Protein AF-A0A0P6W2L9-F1 (afdb_monomer_lite)

pLDDT: mean 92.88, std 7.95, range [45.47, 97.19]

Secondary structure (DSSP, 8-state):
-PPPHHHHHHHHHTT-HHHHHHHHHHHHHHHHHHHHHHHS-HHHHHHHHHHHHHHHHH-THHHHS---S-HHHHHHHHHH---

Radius of gyration: 12.06 Å; chains: 1; bounding box: 32×24×27 Å

Foldseek 3Di:
DQQWLVNLLVCLVVVPPVSLVVNCVSCVVVQQVLLCVQPVDNVSSVVLSVVLSVCCNVPVCLSVVDPDGGPSVSSSCSSNVVD

Sequence (83 aa):
MRMTKLDLMSCLLSRDHHSFKKFYQDYETFMFRTGYRVTGCRTTTEQLMLLVVRNIWDRPTVISKSSDRYLSVILQKLMVDHK

Structure (mmCIF, N/CA/C/O backbone):
data_AF-A0A0P6W2L9-F1
#
_entry.id   AF-A0A0P6W2L9-F1
#
loop_
_atom_site.group_PDB
_atom_site.id
_atom_site.type_symbol
_atom_site.label_atom_id
_atom_site.label_alt_id
_atom_site.label_comp_id
_atom_site.label_asym_id
_atom_site.label_entity_id
_atom_site.label_seq_id
_atom_site.pdbx_PDB_ins_code
_atom_site.Cartn_x
_atom_site.Cartn_y
_atom_site.Cartn_z
_atom_site.occupancy
_atom_site.B_iso_or_equiv
_atom_site.auth_seq_id
_atom_site.auth_comp_id
_atom_site.auth_asym_id
_atom_site.auth_atom_id
_atom_site.pdbx_PDB_model_num
ATOM 1 N N . MET A 1 1 ? 18.912 0.924 5.940 1.00 57.75 1 MET A N 1
ATOM 2 C CA . MET A 1 1 ? 18.615 1.912 4.880 1.00 57.75 1 MET A CA 1
ATOM 3 C C . MET A 1 1 ? 17.205 1.634 4.392 1.00 57.75 1 MET A C 1
ATOM 5 O O . MET A 1 1 ? 16.944 0.487 4.056 1.00 57.75 1 MET A O 1
ATOM 9 N N . ARG A 1 2 ? 16.294 2.615 4.464 1.00 76.25 2 ARG A N 1
ATOM 10 C CA . ARG A 1 2 ? 14.897 2.425 4.033 1.00 76.25 2 ARG A CA 1
ATOM 11 C C . ARG A 1 2 ? 14.838 2.322 2.512 1.00 76.25 2 ARG A C 1
ATOM 13 O O . ARG A 1 2 ? 15.524 3.087 1.837 1.00 76.25 2 ARG A O 1
ATOM 20 N N . MET A 1 3 ? 14.020 1.400 2.014 1.00 89.50 3 MET A N 1
ATOM 21 C CA . MET A 1 3 ? 13.798 1.205 0.582 1.00 89.50 3 MET A CA 1
ATOM 22 C C . MET A 1 3 ? 13.313 2.505 -0.080 1.00 89.50 3 MET A C 1
ATOM 24 O O . MET A 1 3 ? 12.433 3.187 0.450 1.00 89.50 3 MET A O 1
ATOM 28 N N . THR A 1 4 ? 13.891 2.875 -1.223 1.00 92.50 4 THR A N 1
ATOM 29 C CA . THR A 1 4 ? 13.429 4.032 -1.997 1.00 92.50 4 THR A CA 1
ATOM 30 C C . THR A 1 4 ? 12.274 3.654 -2.920 1.00 92.50 4 THR A C 1
ATOM 32 O O . THR A 1 4 ? 11.976 2.483 -3.150 1.00 92.50 4 THR A O 1
ATOM 35 N N . LYS A 1 5 ? 11.624 4.663 -3.508 1.00 93.44 5 LYS A N 1
ATOM 36 C CA . LYS A 1 5 ? 10.590 4.446 -4.524 1.00 93.44 5 LYS A CA 1
ATOM 37 C C . LYS A 1 5 ? 11.109 3.670 -5.738 1.00 93.44 5 LYS A C 1
ATOM 39 O O . LYS A 1 5 ? 10.393 2.816 -6.247 1.00 93.44 5 LYS A O 1
ATOM 44 N N . LEU A 1 6 ? 12.334 3.954 -6.187 1.00 93.19 6 LEU A N 1
ATOM 45 C CA . LEU A 1 6 ? 12.949 3.244 -7.311 1.00 93.19 6 LEU A CA 1
ATOM 46 C C . LEU A 1 6 ? 13.241 1.785 -6.951 1.00 93.19 6 LEU A C 1
ATOM 48 O O . LEU A 1 6 ? 12.926 0.898 -7.739 1.00 93.19 6 LEU A O 1
ATOM 52 N N . ASP A 1 7 ? 13.749 1.535 -5.741 1.00 93.75 7 ASP A N 1
ATOM 53 C CA . ASP A 1 7 ? 13.997 0.174 -5.252 1.00 93.75 7 ASP A CA 1
ATOM 54 C C . ASP A 1 7 ? 12.696 -0.635 -5.178 1.00 93.75 7 ASP A C 1
ATOM 56 O O . ASP A 1 7 ? 12.647 -1.779 -5.629 1.00 93.75 7 ASP A O 1
ATOM 60 N N . LEU A 1 8 ? 11.618 -0.028 -4.661 1.00 94.88 8 LEU A N 1
ATOM 61 C CA . LEU A 1 8 ? 10.304 -0.668 -4.611 1.00 94.88 8 LEU A CA 1
ATOM 62 C C . LEU A 1 8 ? 9.762 -0.942 -6.019 1.00 94.88 8 LEU A C 1
ATOM 64 O O . LEU A 1 8 ? 9.237 -2.021 -6.265 1.00 94.88 8 LEU A O 1
ATOM 68 N N . MET A 1 9 ? 9.907 -0.005 -6.959 1.00 95.50 9 MET A N 1
ATOM 69 C CA . MET A 1 9 ? 9.477 -0.221 -8.343 1.00 95.50 9 MET A CA 1
ATOM 70 C C . MET A 1 9 ? 10.249 -1.358 -9.014 1.00 95.50 9 MET A C 1
ATOM 72 O O . MET A 1 9 ? 9.633 -2.194 -9.666 1.00 95.50 9 MET A O 1
ATOM 76 N N . SER A 1 10 ? 11.569 -1.420 -8.825 1.00 95.06 10 SER A N 1
ATOM 77 C CA . SER A 1 10 ? 12.396 -2.522 -9.329 1.00 95.06 10 SER A CA 1
ATOM 78 C C . SER A 1 10 ? 11.925 -3.867 -8.765 1.00 95.06 10 SER A C 1
ATOM 80 O O . SER A 1 10 ? 11.651 -4.792 -9.525 1.00 95.06 10 SER A O 1
ATOM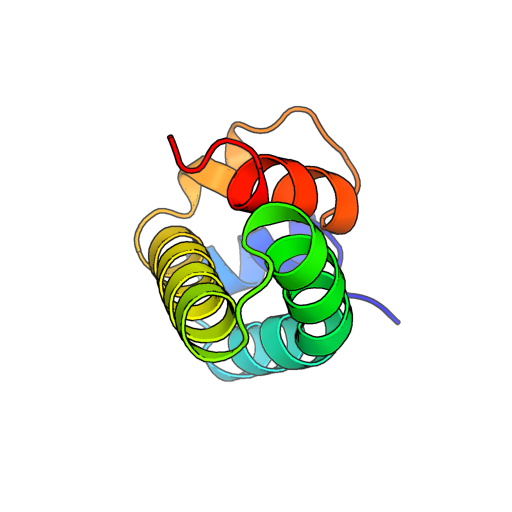 82 N N . CYS A 1 11 ? 11.710 -3.928 -7.447 1.00 95.44 11 CYS A N 1
ATOM 83 C CA . CYS A 1 11 ? 11.160 -5.081 -6.730 1.00 95.44 11 CYS A CA 1
ATOM 84 C C . CYS A 1 11 ? 9.788 -5.533 -7.273 1.00 95.44 11 CYS A C 1
ATOM 86 O O . CYS A 1 11 ? 9.558 -6.722 -7.496 1.00 95.44 11 CYS A O 1
ATOM 88 N N . LEU A 1 12 ? 8.877 -4.591 -7.528 1.00 95.12 12 LEU A N 1
ATOM 89 C CA . LEU A 1 12 ? 7.542 -4.887 -8.052 1.00 95.12 12 LEU A CA 1
ATOM 90 C C . LEU A 1 12 ? 7.583 -5.400 -9.498 1.00 95.12 12 LEU A C 1
ATOM 92 O O . LEU A 1 12 ? 6.844 -6.323 -9.839 1.00 95.12 12 LEU A O 1
ATOM 96 N N . LEU A 1 13 ? 8.448 -4.825 -10.340 1.00 94.44 13 LEU A N 1
ATOM 97 C CA . LEU A 1 13 ? 8.616 -5.242 -11.735 1.00 94.44 13 LEU A CA 1
ATOM 98 C C . LEU A 1 13 ? 9.265 -6.625 -11.850 1.00 94.44 13 LEU A C 1
ATOM 100 O O . LEU A 1 13 ? 8.869 -7.408 -12.709 1.00 94.44 13 LEU A O 1
ATOM 104 N N . SER A 1 14 ? 10.215 -6.946 -10.969 1.00 95.75 14 SER A N 1
ATOM 105 C CA . SER A 1 14 ? 10.861 -8.262 -10.915 1.00 95.75 14 SER A CA 1
ATOM 106 C C . SER A 1 14 ? 10.053 -9.320 -10.159 1.00 95.75 14 SER A C 1
ATOM 108 O O . SER A 1 14 ? 10.468 -10.477 -10.118 1.00 95.75 14 SER A O 1
ATOM 110 N N . ARG A 1 15 ? 8.905 -8.951 -9.565 1.00 94.56 15 ARG A N 1
ATOM 111 C CA . ARG A 1 15 ? 8.098 -9.819 -8.686 1.00 94.56 15 ARG A CA 1
ATOM 112 C C . ARG A 1 15 ? 8.931 -10.437 -7.549 1.00 94.56 15 ARG A C 1
ATOM 114 O O . ARG A 1 15 ? 8.702 -11.580 -7.140 1.00 94.56 15 ARG A O 1
ATOM 121 N N . ASP A 1 16 ? 9.869 -9.669 -6.997 1.00 95.88 16 ASP A N 1
ATOM 122 C CA . ASP A 1 16 ? 10.716 -10.105 -5.886 1.00 95.88 16 ASP A CA 1
ATOM 123 C C . ASP A 1 16 ? 9.961 -10.051 -4.548 1.00 95.88 16 ASP A C 1
ATOM 125 O O . ASP A 1 16 ? 9.820 -9.013 -3.897 1.00 95.88 16 ASP A O 1
ATOM 129 N N . HIS A 1 17 ? 9.509 -11.219 -4.098 1.00 94.31 17 HIS A N 1
ATOM 130 C CA . HIS A 1 17 ? 8.781 -11.368 -2.842 1.00 94.31 17 HIS A CA 1
ATOM 131 C C . HIS A 1 17 ? 9.645 -11.067 -1.612 1.00 94.31 17 HIS A C 1
ATOM 133 O O . HIS A 1 17 ? 9.125 -10.602 -0.597 1.00 94.31 17 HIS A O 1
ATOM 139 N N . HIS A 1 18 ? 10.953 -11.324 -1.675 1.00 94.50 18 HIS A N 1
ATOM 140 C CA . HIS A 1 18 ? 11.844 -11.125 -0.537 1.00 94.50 18 HIS A CA 1
ATOM 141 C C . HIS A 1 18 ? 12.034 -9.630 -0.268 1.00 94.50 18 HIS A C 1
ATOM 143 O O . HIS A 1 18 ? 11.832 -9.158 0.856 1.00 94.50 18 HIS A O 1
ATOM 149 N N . SER A 1 19 ? 12.337 -8.865 -1.316 1.00 94.62 19 SER A N 1
ATOM 150 C CA . SER A 1 19 ? 12.447 -7.409 -1.211 1.00 94.62 19 SER A CA 1
ATOM 151 C C . SER A 1 19 ? 11.107 -6.755 -0.871 1.00 94.62 19 SER A C 1
ATOM 153 O O . SER A 1 19 ? 11.074 -5.801 -0.092 1.00 94.62 19 SER A O 1
ATOM 155 N N . PHE A 1 20 ? 9.989 -7.292 -1.369 1.00 96.06 20 PHE A N 1
ATOM 156 C CA . PHE A 1 20 ? 8.662 -6.774 -1.034 1.00 96.06 20 PHE A CA 1
ATOM 157 C C . PHE A 1 20 ? 8.275 -7.037 0.426 1.00 96.06 20 PHE A C 1
ATOM 159 O O . PHE A 1 20 ? 7.741 -6.157 1.103 1.00 96.06 20 PHE A O 1
ATOM 166 N N . LYS A 1 21 ? 8.617 -8.215 0.963 1.00 95.50 21 LYS A N 1
ATOM 167 C CA . LYS A 1 21 ? 8.452 -8.516 2.390 1.00 95.50 21 LYS A CA 1
ATOM 168 C C . LYS A 1 21 ? 9.270 -7.559 3.257 1.00 95.50 21 LYS A C 1
ATOM 170 O O . LYS A 1 21 ? 8.761 -7.063 4.259 1.00 95.50 21 LYS A O 1
ATOM 175 N N . LYS A 1 22 ? 10.510 -7.261 2.857 1.00 95.06 22 LYS A N 1
ATOM 176 C CA . LYS A 1 22 ? 11.360 -6.287 3.556 1.00 95.06 22 LYS A CA 1
ATOM 177 C C . LYS A 1 22 ? 10.750 -4.884 3.540 1.00 95.06 22 LYS A C 1
ATOM 179 O O . LYS A 1 22 ? 10.713 -4.229 4.575 1.00 95.06 22 LYS A O 1
ATOM 184 N N . PHE A 1 23 ? 10.211 -4.452 2.400 1.00 95.44 23 PHE A N 1
ATOM 185 C CA . PHE A 1 23 ? 9.445 -3.207 2.305 1.00 95.44 23 PHE A CA 1
ATOM 186 C C . PHE A 1 23 ? 8.282 -3.170 3.302 1.00 95.44 23 PHE A C 1
ATOM 188 O O . PHE A 1 23 ? 8.138 -2.189 4.031 1.00 95.44 23 PHE A O 1
ATOM 195 N N . TYR A 1 24 ? 7.479 -4.235 3.369 1.00 95.50 24 TYR A N 1
ATOM 196 C CA . TYR A 1 24 ? 6.376 -4.309 4.323 1.00 95.50 24 TYR A CA 1
ATOM 197 C C . TYR A 1 24 ? 6.875 -4.150 5.765 1.00 95.50 24 TYR A C 1
ATOM 199 O O . TYR A 1 24 ? 6.361 -3.305 6.490 1.00 95.50 24 TYR A O 1
ATOM 207 N N . GLN A 1 25 ? 7.921 -4.881 6.155 1.00 94.75 25 GLN A N 1
ATOM 208 C CA . GLN A 1 25 ? 8.504 -4.805 7.499 1.00 94.75 25 GLN A CA 1
ATOM 209 C C . GLN A 1 25 ? 9.035 -3.402 7.838 1.00 94.75 25 GLN A C 1
ATOM 211 O O . GLN A 1 25 ? 8.802 -2.904 8.938 1.00 94.75 25 GLN A O 1
ATOM 216 N N . ASP A 1 26 ? 9.689 -2.729 6.885 1.00 94.25 26 ASP A 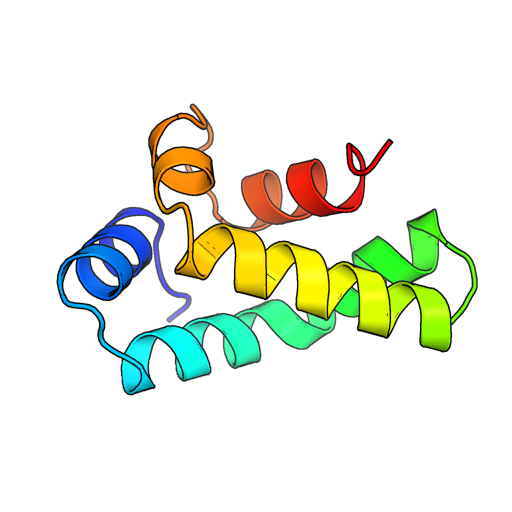N 1
ATOM 217 C CA . ASP A 1 26 ? 10.222 -1.372 7.070 1.00 94.25 26 ASP A CA 1
ATOM 218 C C . ASP A 1 26 ? 9.118 -0.326 7.329 1.00 94.25 26 ASP A C 1
ATOM 220 O O . ASP A 1 26 ? 9.363 0.688 7.996 1.00 94.25 26 ASP A O 1
ATOM 224 N N . TYR A 1 27 ? 7.909 -0.552 6.803 1.00 95.44 27 TYR A N 1
ATOM 225 C CA . TYR A 1 27 ? 6.790 0.395 6.860 1.00 95.44 27 TYR A CA 1
ATOM 226 C C . TYR A 1 27 ? 5.598 -0.070 7.710 1.00 95.44 27 TYR A C 1
ATOM 228 O O . TYR A 1 27 ? 4.687 0.727 7.935 1.00 95.44 27 TYR A O 1
ATOM 236 N N . GLU A 1 28 ? 5.600 -1.293 8.241 1.00 95.75 28 GLU A N 1
ATOM 237 C CA . GLU A 1 28 ? 4.484 -1.889 8.990 1.00 95.75 28 GLU A CA 1
ATOM 238 C C . GLU A 1 28 ? 4.033 -0.999 10.153 1.00 95.75 28 GLU A C 1
ATOM 240 O O . GLU A 1 28 ? 2.876 -0.589 10.221 1.00 95.75 28 GLU A O 1
ATOM 245 N N . THR A 1 29 ? 4.965 -0.611 11.029 1.00 96.38 29 THR A N 1
ATOM 246 C CA . THR A 1 29 ? 4.655 0.248 12.186 1.00 96.38 29 THR A CA 1
ATOM 247 C C . THR A 1 29 ? 4.125 1.620 11.754 1.00 96.38 29 THR A C 1
ATOM 249 O O . THR A 1 29 ? 3.256 2.194 12.414 1.00 96.38 29 THR A O 1
ATOM 252 N N . PHE A 1 30 ? 4.634 2.166 10.647 1.00 95.44 30 PHE A N 1
ATOM 253 C CA . PHE A 1 30 ? 4.179 3.449 10.112 1.00 95.44 30 PHE A CA 1
ATOM 254 C C . PHE A 1 30 ? 2.748 3.353 9.573 1.00 95.44 30 PHE A C 1
ATOM 256 O O . PHE A 1 30 ? 1.910 4.198 9.903 1.00 95.44 30 PHE A O 1
ATOM 263 N N . MET A 1 31 ? 2.459 2.311 8.790 1.00 96.19 31 MET A N 1
ATOM 264 C CA . MET A 1 31 ? 1.125 2.058 8.255 1.00 96.19 31 MET A CA 1
ATOM 265 C C . MET A 1 31 ? 0.136 1.789 9.387 1.00 96.19 31 MET A C 1
ATOM 267 O O . MET A 1 31 ? -0.922 2.406 9.402 1.00 96.19 31 MET A O 1
ATOM 271 N N . PHE A 1 32 ? 0.508 0.995 10.395 1.00 96.94 32 PHE A N 1
ATOM 272 C CA . PHE A 1 32 ? -0.351 0.732 11.549 1.00 96.94 32 PHE A CA 1
ATOM 273 C C . PHE A 1 32 ? -0.699 2.012 12.310 1.00 96.94 32 PHE A C 1
ATOM 275 O O . PHE A 1 32 ? -1.867 2.304 12.540 1.00 96.94 32 PHE A O 1
ATOM 282 N N . ARG A 1 33 ? 0.297 2.839 12.656 1.00 96.62 33 ARG A N 1
ATOM 283 C CA . ARG A 1 33 ? 0.047 4.113 13.357 1.00 96.62 33 ARG A CA 1
ATOM 284 C C . ARG A 1 33 ? -0.825 5.060 12.538 1.00 96.62 33 ARG A C 1
ATOM 286 O O . ARG A 1 33 ? -1.669 5.751 13.103 1.00 96.62 33 ARG A O 1
ATOM 293 N N . THR A 1 34 ? -0.615 5.102 11.226 1.00 95.25 34 THR A N 1
ATOM 294 C CA . THR A 1 34 ? -1.396 5.948 10.318 1.00 95.25 34 THR A CA 1
ATOM 295 C C . THR A 1 34 ? -2.831 5.442 10.200 1.00 95.25 34 THR A C 1
ATOM 297 O O . THR A 1 34 ? -3.763 6.198 10.449 1.00 95.2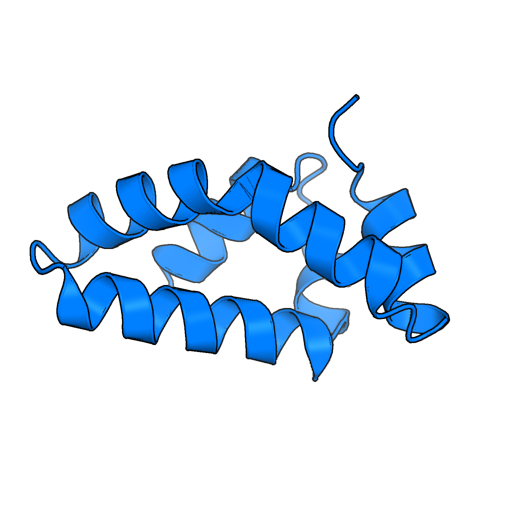5 34 THR A O 1
ATOM 300 N N . GLY A 1 35 ? -3.021 4.157 9.905 1.00 95.69 35 GLY A N 1
ATOM 301 C CA . GLY A 1 35 ? -4.340 3.545 9.772 1.00 95.69 35 GLY A CA 1
ATOM 302 C C . GLY A 1 35 ? -5.132 3.545 11.078 1.00 95.69 35 GLY A C 1
ATOM 303 O O . GLY A 1 35 ? -6.333 3.799 11.055 1.00 95.69 35 GLY A O 1
ATOM 304 N N . TYR A 1 36 ? -4.474 3.380 12.228 1.00 96.94 36 TYR A N 1
ATOM 305 C CA . TYR A 1 36 ? -5.144 3.452 13.527 1.00 96.94 36 TYR A CA 1
ATOM 306 C C . TYR A 1 36 ? -5.661 4.859 13.830 1.00 96.94 36 TYR A C 1
ATOM 308 O O . TYR A 1 36 ? -6.752 5.006 14.368 1.00 96.94 36 TYR A O 1
ATOM 316 N N . ARG A 1 37 ? -4.932 5.909 13.426 1.00 95.81 37 ARG A N 1
ATOM 317 C CA . ARG A 1 37 ? -5.426 7.294 13.530 1.00 95.81 37 ARG A CA 1
ATOM 318 C C . ARG A 1 37 ? -6.640 7.557 12.640 1.00 95.81 37 ARG A C 1
ATOM 320 O O . ARG A 1 37 ? -7.469 8.379 13.005 1.00 95.81 37 ARG A O 1
ATOM 327 N N . VAL A 1 38 ? -6.727 6.889 11.490 1.00 92.94 38 VAL A N 1
ATOM 328 C CA . VAL A 1 38 ? -7.844 7.040 10.544 1.00 92.94 38 VAL A CA 1
ATOM 329 C C . VAL A 1 38 ? -9.070 6.247 10.996 1.00 92.94 38 VAL A C 1
ATOM 331 O O . VAL A 1 38 ? -10.189 6.739 10.909 1.00 92.94 38 VAL A O 1
ATOM 334 N N . THR A 1 39 ? -8.873 5.020 11.476 1.00 94.69 39 THR A N 1
ATOM 335 C CA . THR A 1 39 ? -9.971 4.075 11.736 1.00 94.69 39 THR A CA 1
ATOM 336 C C . THR A 1 39 ? -10.393 4.003 13.202 1.00 94.69 39 THR A C 1
ATOM 338 O O . THR A 1 39 ? -11.504 3.566 13.488 1.00 94.69 39 THR A O 1
ATOM 341 N N . GLY A 1 40 ? -9.510 4.352 14.144 1.00 95.75 40 GLY A N 1
ATOM 342 C CA . GLY A 1 40 ? -9.720 4.165 15.583 1.00 95.75 40 GLY A CA 1
ATOM 343 C C . GLY A 1 40 ? -9.821 2.700 16.034 1.00 95.75 40 GLY A C 1
ATOM 344 O O . GLY A 1 40 ? -10.080 2.446 17.206 1.00 95.75 40 GLY A O 1
ATOM 345 N N . CYS A 1 41 ? -9.624 1.732 15.131 1.00 96.56 41 CYS A N 1
ATOM 346 C CA . CYS A 1 41 ? -9.844 0.312 15.387 1.00 96.56 41 CYS A CA 1
ATOM 347 C C . CYS A 1 41 ? -8.680 -0.528 14.857 1.00 96.56 41 CYS A C 1
ATOM 349 O O . CYS A 1 41 ? -8.291 -0.428 13.690 1.00 96.56 41 CYS A O 1
ATOM 351 N N . ARG A 1 42 ? -8.143 -1.407 15.711 1.00 96.69 42 ARG A N 1
ATOM 352 C CA . ARG A 1 42 ? -7.015 -2.282 15.366 1.00 96.69 42 ARG A CA 1
ATOM 353 C C . ARG A 1 42 ? -7.348 -3.215 14.202 1.00 96.69 42 ARG A C 1
ATOM 355 O O . ARG A 1 42 ? -6.607 -3.244 13.227 1.00 96.69 42 ARG A O 1
ATOM 362 N N . THR A 1 43 ? -8.466 -3.932 14.280 1.00 97.19 43 THR A N 1
ATOM 363 C CA . THR A 1 43 ? -8.862 -4.910 13.255 1.00 97.19 43 THR A CA 1
ATOM 364 C C . THR A 1 43 ? -9.081 -4.241 11.900 1.00 97.19 43 THR A C 1
ATOM 366 O O . THR A 1 43 ? -8.569 -4.710 10.888 1.00 97.19 43 THR A O 1
ATOM 369 N N . THR A 1 44 ? -9.768 -3.096 11.878 1.00 96.06 44 THR A N 1
ATOM 370 C CA . THR A 1 44 ? -9.981 -2.319 10.648 1.00 96.06 44 THR A CA 1
ATOM 371 C C . THR A 1 44 ? -8.663 -1.783 10.085 1.00 96.06 44 THR A C 1
ATOM 373 O O . THR A 1 44 ? -8.467 -1.777 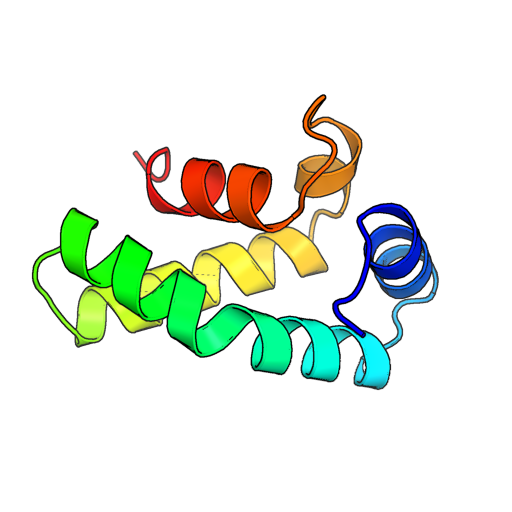8.873 1.00 96.06 44 THR A O 1
ATOM 376 N N . THR A 1 45 ? -7.727 -1.378 10.950 1.00 96.94 45 THR A N 1
ATOM 377 C CA . THR A 1 45 ? -6.380 -0.952 10.539 1.00 96.94 45 THR A CA 1
ATOM 378 C C . THR A 1 45 ? -5.614 -2.081 9.858 1.00 96.94 45 THR A C 1
ATOM 380 O O . THR A 1 45 ? -5.048 -1.869 8.791 1.00 96.94 45 THR A O 1
ATOM 383 N N . GLU A 1 46 ? -5.605 -3.278 10.444 1.00 96.44 46 GLU A N 1
ATOM 384 C CA . GLU A 1 46 ? -4.911 -4.442 9.879 1.00 96.44 46 GLU A CA 1
ATOM 385 C C . GLU A 1 46 ? -5.509 -4.837 8.516 1.00 96.44 46 GLU A C 1
ATOM 387 O O . GLU A 1 46 ? -4.771 -5.081 7.561 1.00 96.44 46 GLU A O 1
ATOM 392 N N . GLN A 1 47 ? -6.840 -4.802 8.380 1.00 96.62 47 GLN A N 1
ATOM 393 C CA . GLN A 1 47 ? -7.523 -5.030 7.100 1.00 96.62 47 GLN A CA 1
ATOM 394 C C . GLN A 1 47 ? -7.156 -3.979 6.043 1.00 96.62 47 GLN A C 1
ATOM 396 O O . GLN A 1 47 ? -6.853 -4.330 4.902 1.00 96.62 47 GLN A O 1
ATOM 401 N N . LEU A 1 48 ? -7.137 -2.700 6.425 1.00 95.88 48 LEU A N 1
ATOM 402 C CA . LEU A 1 48 ? -6.734 -1.597 5.554 1.00 95.88 48 LEU A CA 1
ATOM 403 C C . LEU A 1 48 ? -5.278 -1.751 5.090 1.00 95.88 48 LEU A C 1
ATOM 405 O O . LEU A 1 48 ? -4.983 -1.603 3.906 1.00 95.88 48 LEU A O 1
ATOM 409 N N . MET A 1 49 ? -4.370 -2.103 6.003 1.00 96.69 49 MET A N 1
ATOM 410 C CA . MET A 1 49 ? -2.968 -2.362 5.673 1.00 96.69 49 MET A CA 1
ATOM 411 C C . MET A 1 49 ? -2.827 -3.498 4.662 1.00 96.69 49 MET A C 1
ATOM 413 O O . MET A 1 49 ? -2.120 -3.340 3.667 1.00 96.69 49 MET A O 1
ATOM 417 N N . LEU A 1 50 ? -3.516 -4.623 4.880 1.00 96.06 50 LEU A N 1
ATOM 418 C CA . LEU A 1 50 ? -3.506 -5.752 3.946 1.00 96.06 50 LEU A CA 1
ATOM 419 C C . LEU A 1 50 ? -4.001 -5.336 2.560 1.00 96.06 50 LEU A C 1
ATOM 421 O O . LEU A 1 50 ? -3.401 -5.709 1.552 1.00 96.06 50 LEU A O 1
ATOM 425 N N . LEU A 1 51 ? -5.065 -4.536 2.506 1.00 95.69 51 LEU A N 1
ATOM 426 C CA . LEU A 1 51 ? -5.639 -4.051 1.259 1.00 95.69 51 LEU A CA 1
ATOM 427 C C . LEU A 1 51 ? -4.677 -3.128 0.502 1.00 95.69 51 LEU A C 1
ATOM 429 O O . LEU A 1 51 ? -4.463 -3.322 -0.694 1.00 95.69 51 LEU A O 1
ATOM 433 N N . VAL A 1 52 ? -4.031 -2.189 1.196 1.00 95.62 52 VAL A N 1
ATOM 434 C CA . VAL A 1 52 ? -3.026 -1.292 0.607 1.00 95.62 52 VAL A CA 1
ATOM 435 C C . VAL A 1 52 ? -1.814 -2.073 0.100 1.00 95.62 52 VAL A C 1
ATOM 437 O O . VAL A 1 52 ? -1.402 -1.887 -1.045 1.00 95.62 52 VAL A O 1
ATOM 440 N N . VAL A 1 53 ? -1.261 -2.981 0.906 1.00 95.50 53 VAL A N 1
ATOM 441 C CA . VAL A 1 53 ? -0.081 -3.781 0.534 1.00 95.50 53 VAL A CA 1
ATOM 442 C C . VAL A 1 53 ? -0.388 -4.678 -0.663 1.00 95.50 53 VAL A C 1
ATOM 444 O O . VAL A 1 53 ? 0.394 -4.727 -1.614 1.00 95.50 53 VAL A O 1
ATOM 447 N N . ARG A 1 54 ? -1.556 -5.329 -0.667 1.00 95.56 54 ARG A N 1
ATOM 448 C CA . ARG A 1 54 ? -2.018 -6.126 -1.805 1.00 95.56 54 ARG A CA 1
ATOM 449 C C . ARG A 1 54 ? -2.205 -5.271 -3.056 1.00 95.56 54 ARG A C 1
ATOM 451 O O . ARG A 1 54 ? -1.751 -5.662 -4.123 1.00 95.56 54 ARG A O 1
ATOM 458 N N . ASN A 1 55 ? -2.816 -4.093 -2.936 1.00 94.94 55 ASN A N 1
ATOM 459 C CA . ASN A 1 55 ? -3.013 -3.188 -4.068 1.00 94.94 55 ASN A CA 1
ATOM 460 C C . ASN A 1 55 ? -1.677 -2.728 -4.675 1.00 94.94 55 ASN A C 1
ATOM 462 O O . ASN A 1 55 ? -1.542 -2.679 -5.893 1.00 94.94 55 ASN A O 1
ATOM 466 N N . ILE A 1 56 ? -0.663 -2.457 -3.847 1.00 95.56 56 ILE A N 1
ATOM 467 C CA . ILE A 1 56 ? 0.689 -2.124 -4.322 1.00 95.56 56 ILE A CA 1
ATOM 468 C C . ILE A 1 56 ? 1.301 -3.293 -5.109 1.00 95.56 56 ILE A C 1
ATOM 470 O O . ILE A 1 56 ? 1.874 -3.072 -6.177 1.00 95.56 56 ILE A O 1
ATOM 474 N N . TRP A 1 57 ? 1.161 -4.522 -4.604 1.00 96.12 57 TRP A N 1
ATOM 475 C CA . TRP A 1 57 ? 1.681 -5.727 -5.254 1.00 96.12 57 TRP A CA 1
ATOM 476 C C . TRP A 1 57 ? 0.968 -6.058 -6.571 1.00 96.12 57 TRP A C 1
ATOM 478 O O . TRP A 1 57 ? 1.603 -6.376 -7.581 1.00 96.12 57 TRP A O 1
ATOM 488 N N . ASP A 1 58 ? -0.360 -5.979 -6.574 1.00 94.94 58 ASP A N 1
ATOM 489 C CA . ASP A 1 58 ? -1.189 -6.333 -7.725 1.00 94.94 58 ASP A CA 1
ATOM 490 C C . ASP A 1 58 ? -1.159 -5.231 -8.795 1.00 94.94 58 ASP A C 1
ATOM 492 O O . ASP A 1 58 ? -1.220 -5.521 -9.991 1.00 94.94 58 ASP A O 1
ATOM 496 N N . ARG A 1 59 ? -1.035 -3.960 -8.382 1.00 94.25 59 ARG A N 1
ATOM 497 C CA . ARG A 1 59 ? -1.086 -2.780 -9.257 1.00 94.25 59 ARG A CA 1
ATOM 498 C C . ARG A 1 59 ? 0.065 -1.806 -8.967 1.00 94.25 59 ARG A C 1
ATOM 500 O O . ARG A 1 59 ? -0.177 -0.715 -8.446 1.00 94.25 59 ARG A O 1
ATOM 507 N N . PRO A 1 60 ? 1.302 -2.093 -9.421 1.00 93.19 60 PRO A N 1
ATOM 508 C CA . PRO A 1 60 ? 2.465 -1.218 -9.208 1.00 93.19 60 PRO A CA 1
ATOM 509 C C . PRO A 1 60 ? 2.278 0.229 -9.695 1.00 93.19 60 PRO A C 1
ATOM 511 O O . PRO A 1 60 ? 2.958 1.149 -9.234 1.00 93.19 60 PRO A O 1
ATOM 514 N N . THR A 1 61 ? 1.310 0.462 -10.590 1.00 92.31 61 THR A N 1
ATOM 515 C CA . THR A 1 61 ? 0.921 1.797 -11.057 1.00 92.31 61 THR A CA 1
ATOM 516 C C . THR A 1 61 ? 0.533 2.760 -9.937 1.00 92.31 61 THR A C 1
ATOM 518 O O . THR A 1 61 ? 0.652 3.966 -10.129 1.00 92.31 61 THR A O 1
ATOM 521 N N . VAL A 1 62 ? 0.081 2.270 -8.775 1.00 91.44 62 VAL A N 1
ATOM 522 C CA . VAL A 1 62 ? -0.242 3.139 -7.626 1.00 91.44 62 VAL A CA 1
ATOM 523 C C . VAL A 1 62 ? 1.003 3.827 -7.059 1.00 91.44 62 VAL A C 1
ATOM 525 O O . VAL A 1 62 ? 0.922 4.956 -6.584 1.00 91.44 62 VAL A O 1
ATOM 528 N N . ILE A 1 63 ? 2.171 3.185 -7.171 1.00 93.94 63 ILE A N 1
ATOM 529 C CA . ILE A 1 63 ? 3.457 3.767 -6.781 1.00 93.94 63 ILE A CA 1
ATOM 530 C C . ILE A 1 63 ? 4.014 4.631 -7.912 1.00 93.94 63 ILE A C 1
ATOM 532 O O . ILE A 1 63 ? 4.463 5.751 -7.661 1.00 93.94 63 ILE A O 1
ATOM 536 N N . SER A 1 64 ? 3.975 4.149 -9.160 1.00 91.31 64 SER A N 1
ATOM 537 C CA . SER A 1 64 ? 4.591 4.867 -10.284 1.00 91.31 64 SER A CA 1
ATOM 538 C C . SER A 1 64 ? 3.868 6.167 -10.649 1.00 91.31 64 SER A C 1
ATOM 540 O O . SER A 1 64 ? 4.535 7.137 -10.998 1.00 91.31 64 SER A O 1
ATOM 542 N N . LYS A 1 65 ? 2.532 6.218 -10.529 1.00 91.25 65 LYS A N 1
ATOM 543 C CA . LYS A 1 65 ? 1.726 7.415 -10.836 1.00 91.25 65 LYS A CA 1
ATOM 544 C C . LYS A 1 65 ? 1.807 8.507 -9.776 1.00 91.25 65 LYS A C 1
ATOM 546 O O . LYS A 1 65 ? 1.511 9.658 -10.081 1.00 91.25 65 LYS A O 1
ATOM 551 N N . SER A 1 66 ? 2.172 8.173 -8.539 1.00 91.50 66 SER A N 1
ATOM 552 C CA . SER A 1 66 ? 2.367 9.200 -7.516 1.00 91.50 66 SER A CA 1
ATOM 553 C C . SER A 1 66 ? 3.533 10.106 -7.922 1.00 91.50 66 SER A C 1
ATOM 555 O O . SER A 1 66 ? 4.583 9.620 -8.333 1.00 91.50 66 SER A O 1
ATOM 557 N N . SER A 1 67 ? 3.385 11.421 -7.780 1.00 91.31 67 SER A N 1
ATOM 558 C CA . SER A 1 67 ? 4.482 12.383 -7.946 1.00 91.31 67 SER A CA 1
ATOM 559 C C . SER A 1 67 ? 5.398 12.454 -6.719 1.00 91.31 67 SER A C 1
ATOM 561 O O . SER A 1 67 ? 6.480 13.038 -6.783 1.00 91.31 67 SER A O 1
ATOM 563 N N . ASP A 1 68 ? 5.006 11.839 -5.601 1.00 93.25 68 ASP A N 1
ATOM 564 C CA . ASP A 1 68 ? 5.751 11.925 -4.354 1.00 93.25 68 ASP A CA 1
ATOM 565 C C . ASP A 1 68 ? 7.052 11.115 -4.432 1.00 93.25 68 ASP A C 1
ATOM 567 O O . 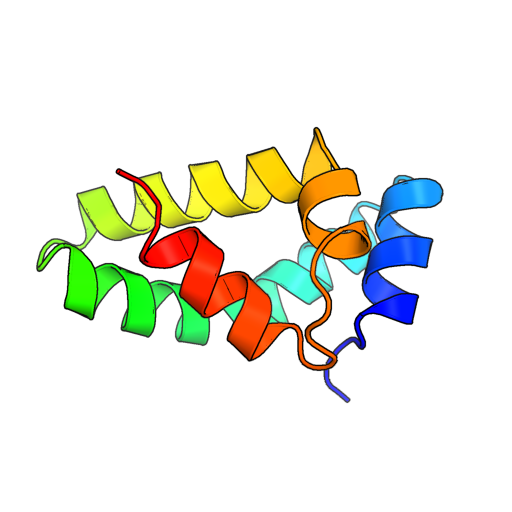ASP A 1 68 ? 7.111 10.006 -4.981 1.00 93.25 68 ASP A O 1
ATOM 571 N N . ARG A 1 69 ? 8.111 11.678 -3.842 1.00 90.88 69 ARG A N 1
ATOM 572 C CA . ARG A 1 69 ? 9.437 11.050 -3.760 1.00 90.88 69 ARG A CA 1
ATOM 573 C C . ARG A 1 69 ? 9.512 9.984 -2.667 1.00 90.88 69 ARG A C 1
ATOM 575 O O . ARG A 1 69 ? 10.171 8.962 -2.845 1.00 90.88 69 ARG A O 1
ATOM 582 N N . TYR A 1 70 ? 8.882 10.244 -1.523 1.00 93.06 70 TYR A N 1
ATOM 583 C CA . TYR A 1 70 ? 9.010 9.416 -0.327 1.00 93.06 70 TYR A CA 1
ATOM 584 C C . TYR A 1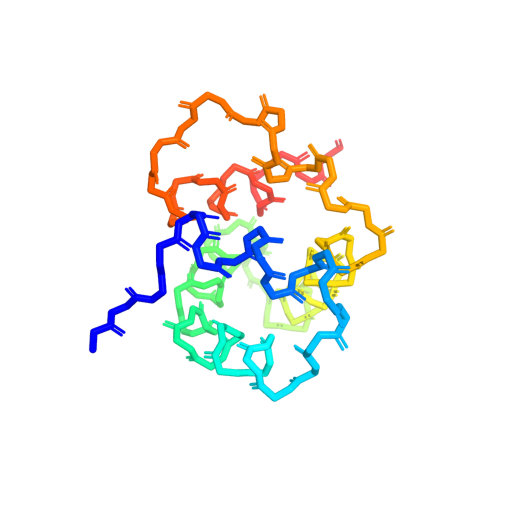 70 ? 7.866 8.412 -0.221 1.00 93.06 70 TYR A C 1
ATOM 586 O O . TYR A 1 70 ? 6.701 8.802 -0.176 1.00 93.06 70 TYR A O 1
ATOM 594 N N . LEU A 1 71 ? 8.203 7.127 -0.074 1.00 94.31 71 LEU A N 1
ATOM 595 C CA . LEU A 1 71 ? 7.215 6.057 0.104 1.00 94.31 71 LEU A CA 1
ATOM 596 C C . LEU A 1 71 ? 6.299 6.289 1.310 1.00 94.31 71 LEU A C 1
ATOM 598 O O . LEU A 1 71 ? 5.124 5.963 1.238 1.00 94.31 71 LEU A O 1
ATOM 602 N N . SER A 1 72 ? 6.789 6.910 2.388 1.00 93.94 72 SER A N 1
ATOM 603 C CA . SER A 1 72 ? 5.957 7.246 3.551 1.00 93.94 72 SER A CA 1
ATOM 604 C C . SER A 1 72 ? 4.797 8.179 3.199 1.00 93.94 72 SER A C 1
ATOM 606 O O . SER A 1 72 ? 3.702 8.000 3.716 1.00 93.94 72 SER A O 1
ATOM 608 N N . VAL A 1 73 ? 5.016 9.146 2.302 1.00 94.69 73 VAL A N 1
ATOM 609 C CA . VAL A 1 73 ? 3.969 10.083 1.861 1.00 94.69 73 VAL A CA 1
ATOM 610 C C . VAL A 1 73 ? 2.955 9.361 0.977 1.00 94.69 73 VAL A C 1
ATOM 612 O O . VAL A 1 73 ? 1.754 9.526 1.166 1.00 94.69 73 VAL A O 1
ATOM 615 N N . ILE A 1 74 ? 3.430 8.507 0.064 1.00 95.12 74 ILE A N 1
ATOM 616 C CA . ILE A 1 74 ? 2.564 7.688 -0.798 1.00 95.12 74 ILE A CA 1
ATOM 617 C C . ILE A 1 74 ? 1.687 6.771 0.054 1.00 95.12 74 ILE A C 1
ATOM 619 O O . ILE A 1 74 ? 0.471 6.755 -0.099 1.00 95.12 74 ILE A O 1
ATOM 623 N N . LEU A 1 75 ? 2.299 6.045 0.991 1.00 95.06 75 LEU A N 1
ATOM 624 C CA . LEU A 1 75 ? 1.599 5.144 1.899 1.00 95.06 75 LEU A CA 1
ATOM 625 C C . LEU A 1 75 ? 0.590 5.887 2.768 1.00 95.06 75 LEU A C 1
ATOM 627 O O . LEU A 1 75 ? -0.521 5.406 2.939 1.00 95.06 75 LEU A O 1
ATOM 631 N N . GLN A 1 76 ? 0.934 7.071 3.277 1.00 94.94 76 GLN A N 1
ATOM 632 C CA . GLN A 1 76 ? -0.015 7.879 4.035 1.00 94.94 76 GLN A CA 1
ATOM 633 C C . GLN A 1 76 ? -1.253 8.227 3.204 1.00 94.94 76 GLN A C 1
ATOM 635 O O . GLN A 1 76 ? -2.362 8.046 3.696 1.00 94.94 76 GLN A O 1
ATOM 640 N N . LYS A 1 77 ? -1.077 8.670 1.953 1.00 94.44 77 LYS A N 1
ATOM 641 C CA . LYS A 1 77 ? -2.198 8.958 1.045 1.00 94.44 77 LYS A CA 1
ATOM 642 C C . LYS A 1 77 ? -3.044 7.713 0.800 1.00 94.44 77 LYS A C 1
ATOM 644 O O . LYS A 1 77 ? -4.244 7.756 1.010 1.00 94.44 77 LYS A O 1
ATOM 649 N N . LEU A 1 78 ? -2.420 6.573 0.495 1.00 93.62 78 LEU A N 1
ATOM 650 C CA . LEU A 1 78 ? -3.140 5.308 0.285 1.00 93.62 78 LEU A CA 1
ATOM 651 C C . LEU A 1 78 ? -3.941 4.845 1.515 1.00 93.62 78 LEU A C 1
ATOM 653 O O . LEU A 1 78 ? -4.983 4.218 1.360 1.00 93.62 78 LEU A O 1
ATOM 657 N N . MET A 1 79 ? -3.467 5.146 2.726 1.00 92.94 79 MET A N 1
ATOM 658 C CA . MET A 1 79 ? -4.171 4.811 3.968 1.00 92.94 79 MET A CA 1
ATOM 659 C C . MET A 1 79 ? -5.307 5.796 4.296 1.00 92.94 79 MET A C 1
ATOM 661 O O . MET A 1 79 ? -6.260 5.413 4.968 1.00 92.94 79 MET A O 1
ATOM 665 N N . VAL A 1 80 ? -5.202 7.059 3.872 1.00 89.94 80 VAL A N 1
ATOM 666 C CA . VAL A 1 80 ? -6.196 8.113 4.155 1.00 89.94 80 VAL A CA 1
ATOM 667 C C . VAL A 1 80 ? -7.285 8.169 3.081 1.00 89.94 80 VAL A C 1
ATOM 669 O O . VAL A 1 80 ? -8.462 8.281 3.414 1.00 89.94 80 VAL A O 1
ATOM 672 N N . ASP A 1 81 ? -6.907 8.031 1.811 1.00 82.19 81 ASP A N 1
ATOM 673 C CA . ASP A 1 81 ? -7.786 8.139 0.639 1.00 82.19 81 ASP A CA 1
ATOM 674 C C . ASP A 1 81 ? -8.552 6.836 0.353 1.00 82.19 81 ASP A C 1
ATOM 676 O O . ASP A 1 81 ? -9.060 6.632 -0.744 1.00 82.19 81 ASP A O 1
ATOM 680 N N . HIS A 1 82 ? -8.659 5.933 1.331 1.00 63.00 82 HIS A N 1
ATOM 681 C CA . HIS A 1 82 ? -9.320 4.635 1.177 1.00 63.00 82 HIS A CA 1
ATOM 682 C C . HIS A 1 82 ? -10.869 4.720 1.171 1.00 63.00 82 HIS A C 1
ATOM 684 O O . HIS A 1 82 ? -11.553 3.743 1.490 1.00 63.00 82 HIS A O 1
ATOM 690 N N . LYS A 1 83 ? -11.415 5.899 0.850 1.00 45.47 83 LYS A N 1
ATOM 691 C CA . LYS A 1 83 ? -12.851 6.159 0.702 1.00 45.47 83 LYS A CA 1
ATOM 692 C C . LYS A 1 83 ? -13.312 5.931 -0.730 1.00 45.47 83 LYS A C 1
ATOM 694 O O . LYS A 1 83 ? -12.582 6.343 -1.655 1.00 45.47 83 LYS A O 1
#

Organism: NCBI:txid218284